Protein AF-A0A8T4RHR4-F1 (afdb_monomer_lite)

Radius of gyration: 45.44 Å; chains: 1; bounding box: 94×131×82 Å

Sequence (159 aa):
MSKKKAVRKSSHPAKKARKEKVAQAEKNPEYMVNIQDPKNLRKDVLESLREVIIFMQGYESFRQIQEEKVALFTKLKKEVSELQLLVNNKLRKYLPQGKLRAISREQYIKEEPPKVEKVEIVPKTAPPVEPVEKEMAPSDLEQLEGQLRDIERELQGLR

Structure (mmCIF, N/CA/C/O backbone):
data_AF-A0A8T4RHR4-F1
#
_entry.id   AF-A0A8T4RHR4-F1
#
loop_
_atom_site.group_PDB
_atom_site.id
_atom_site.type_symbol
_atom_site.label_atom_id
_atom_site.label_alt_id
_atom_site.label_comp_id
_atom_site.label_asym_id
_atom_site.label_entity_id
_atom_site.label_seq_id
_atom_site.pdbx_PDB_ins_code
_atom_site.Cartn_x
_atom_site.Cartn_y
_atom_site.Cartn_z
_atom_site.occupancy
_atom_site.B_iso_or_equiv
_atom_site.auth_seq_id
_atom_site.auth_comp_id
_atom_site.auth_asym_id
_atom_site.auth_atom_id
_atom_site.pdbx_PDB_model_num
ATOM 1 N N . MET A 1 1 ? 59.444 -75.232 -13.092 1.00 46.72 1 MET A N 1
ATOM 2 C CA . MET A 1 1 ? 58.204 -75.967 -13.436 1.00 46.72 1 MET A CA 1
ATOM 3 C C . MET A 1 1 ? 57.336 -75.101 -14.344 1.00 46.72 1 MET A C 1
ATOM 5 O O . MET A 1 1 ? 56.479 -74.362 -13.875 1.00 46.72 1 MET A O 1
ATOM 9 N N . SER A 1 2 ? 57.614 -75.146 -15.648 1.00 48.41 2 SER A N 1
ATOM 10 C CA . SER A 1 2 ? 56.923 -74.376 -16.688 1.00 48.41 2 SER A CA 1
ATOM 11 C C . SER A 1 2 ? 55.570 -74.995 -17.031 1.00 48.41 2 SER A C 1
ATOM 13 O O . SER A 1 2 ? 55.511 -76.162 -17.411 1.00 48.41 2 SER A O 1
ATOM 15 N N . LYS A 1 3 ? 54.488 -74.213 -16.974 1.00 59.53 3 LYS A N 1
ATOM 16 C CA . LYS A 1 3 ? 53.185 -74.602 -17.535 1.00 59.53 3 LYS A CA 1
ATOM 17 C C . LYS A 1 3 ? 52.811 -73.640 -18.660 1.00 59.53 3 LYS A C 1
ATOM 19 O O . LYS A 1 3 ? 52.329 -72.538 -18.423 1.00 59.53 3 LYS A O 1
ATOM 24 N N . LYS A 1 4 ? 53.057 -74.091 -19.894 1.00 56.94 4 LYS A N 1
ATOM 25 C CA . LYS A 1 4 ? 52.531 -73.509 -21.135 1.00 56.94 4 LYS A CA 1
ATOM 26 C C . LYS A 1 4 ? 51.001 -73.607 -21.100 1.00 56.94 4 LYS A C 1
ATOM 28 O O . LYS A 1 4 ? 50.474 -74.710 -20.979 1.00 56.94 4 LYS A O 1
ATOM 33 N N . LYS A 1 5 ? 50.285 -72.485 -21.219 1.00 58.00 5 LYS A N 1
ATOM 34 C CA . LYS A 1 5 ? 48.843 -72.481 -21.508 1.00 58.00 5 LYS A CA 1
ATOM 35 C C . LYS A 1 5 ? 48.604 -71.919 -22.905 1.00 58.00 5 LYS A C 1
ATOM 37 O O . LYS A 1 5 ? 49.093 -70.852 -23.256 1.00 58.00 5 LYS A O 1
ATOM 42 N N . ALA A 1 6 ? 47.891 -72.720 -23.687 1.00 61.56 6 ALA A N 1
ATOM 43 C CA . ALA A 1 6 ? 47.572 -72.519 -25.086 1.00 61.56 6 ALA A CA 1
ATOM 44 C C . ALA A 1 6 ? 46.579 -71.366 -25.291 1.00 61.56 6 ALA A C 1
ATOM 46 O O . ALA A 1 6 ? 45.558 -71.279 -24.607 1.00 61.56 6 ALA A O 1
ATOM 47 N N . VAL A 1 7 ? 46.867 -70.517 -26.276 1.00 55.88 7 VAL A N 1
ATOM 48 C CA . VAL A 1 7 ? 45.979 -69.456 -26.760 1.00 55.88 7 VAL A CA 1
ATOM 49 C C . VAL A 1 7 ? 44.919 -70.094 -27.661 1.00 55.88 7 VAL A C 1
ATOM 51 O O . VAL A 1 7 ? 45.225 -70.578 -28.750 1.00 55.88 7 VAL A O 1
ATOM 54 N N . ARG A 1 8 ? 43.661 -70.116 -27.209 1.00 61.34 8 ARG A N 1
ATOM 55 C CA . ARG A 1 8 ? 42.505 -70.462 -28.047 1.00 61.34 8 ARG A CA 1
ATOM 56 C C . ARG A 1 8 ? 42.100 -69.224 -28.854 1.00 61.34 8 ARG A C 1
ATOM 58 O O . ARG A 1 8 ? 41.683 -68.228 -28.275 1.00 61.34 8 ARG A O 1
ATOM 65 N N . LYS A 1 9 ? 42.221 -69.295 -30.183 1.00 59.25 9 LYS A N 1
ATOM 66 C CA . LYS A 1 9 ? 41.652 -68.319 -31.126 1.00 59.25 9 LYS A CA 1
ATOM 67 C C . LYS A 1 9 ? 40.122 -68.362 -31.020 1.00 59.25 9 LYS A C 1
ATOM 69 O O . LYS A 1 9 ? 39.523 -69.357 -31.422 1.00 59.25 9 LYS A O 1
ATOM 74 N N . SER A 1 10 ? 39.494 -67.311 -30.492 1.00 53.81 10 SER A N 1
ATOM 75 C CA . SER A 1 10 ? 38.046 -67.118 -30.600 1.00 53.81 10 SER A CA 1
ATOM 76 C C . SER A 1 10 ? 37.721 -66.486 -31.954 1.00 53.81 10 SER A C 1
ATOM 78 O O . SER A 1 10 ? 38.065 -65.342 -32.244 1.00 53.81 10 SER A O 1
ATOM 80 N N . SER A 1 11 ? 37.060 -67.257 -32.810 1.00 54.00 11 SER A N 1
ATOM 81 C CA . SER A 1 11 ? 36.400 -66.771 -34.016 1.00 54.00 11 SER A CA 1
ATOM 82 C C . SER A 1 11 ? 35.193 -65.919 -33.617 1.00 54.00 11 SER A C 1
ATOM 84 O O . SER A 1 11 ? 34.135 -66.451 -33.281 1.00 54.00 11 SER 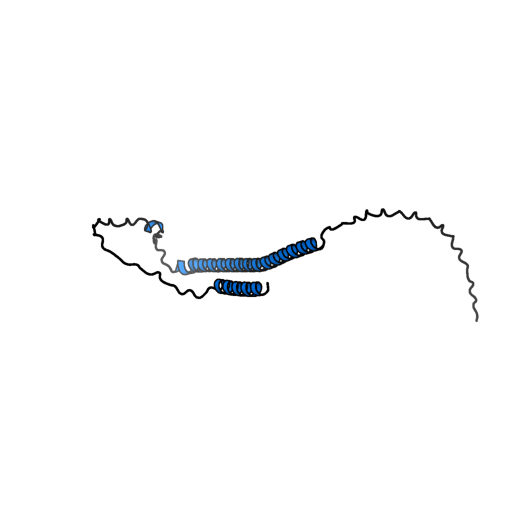A O 1
ATOM 86 N N . HIS A 1 12 ? 35.335 -64.596 -33.636 1.00 57.22 12 HIS A N 1
ATOM 87 C CA . HIS A 1 12 ? 34.171 -63.717 -33.604 1.00 57.22 12 HIS A CA 1
ATOM 88 C C . HIS A 1 12 ? 33.535 -63.685 -35.001 1.00 57.22 12 HIS A C 1
ATOM 90 O O . HIS A 1 12 ? 34.243 -63.425 -35.976 1.00 57.22 12 HIS A O 1
ATOM 96 N N . PRO A 1 13 ? 32.221 -63.942 -35.136 1.00 58.56 13 PRO A N 1
ATOM 97 C CA . PRO A 1 13 ? 31.545 -63.781 -36.412 1.00 58.56 13 PRO A CA 1
ATOM 98 C C . PRO A 1 13 ? 31.507 -62.294 -36.776 1.00 58.56 13 PRO A C 1
ATOM 100 O O . PRO A 1 13 ? 31.148 -61.447 -35.954 1.00 58.56 13 PRO A O 1
ATOM 103 N N . ALA A 1 14 ? 31.887 -61.987 -38.017 1.00 61.50 14 ALA A N 1
ATOM 104 C CA . ALA A 1 14 ? 31.820 -60.654 -38.593 1.00 61.50 14 ALA A CA 1
ATOM 105 C C . ALA A 1 14 ? 30.386 -60.112 -38.483 1.00 61.50 14 ALA A C 1
ATOM 107 O O . ALA A 1 14 ? 29.477 -60.541 -39.198 1.00 61.50 14 ALA A O 1
ATOM 108 N N . LYS A 1 15 ? 30.174 -59.164 -37.564 1.00 63.00 15 LYS A N 1
ATOM 109 C CA . LYS A 1 15 ? 28.933 -58.395 -37.494 1.00 63.00 15 LYS A CA 1
ATOM 110 C C . LYS A 1 15 ? 28.844 -57.574 -38.777 1.00 63.00 15 LYS A C 1
ATOM 112 O O . LYS A 1 15 ? 29.593 -56.620 -38.960 1.00 63.00 15 LYS A O 1
ATOM 117 N N . LYS A 1 16 ? 27.941 -57.974 -39.677 1.00 60.81 16 LYS A N 1
ATOM 118 C CA . LYS A 1 16 ? 27.521 -57.172 -40.829 1.00 60.81 16 LYS A CA 1
ATOM 119 C C . LYS A 1 16 ? 27.170 -55.774 -40.321 1.00 60.81 16 LYS A C 1
ATOM 121 O O . LYS A 1 16 ? 26.207 -55.622 -39.572 1.00 60.81 16 LYS A O 1
ATOM 126 N N . ALA A 1 17 ? 27.963 -54.780 -40.714 1.00 60.22 17 ALA A N 1
ATOM 127 C CA . ALA A 1 17 ? 27.661 -53.379 -40.488 1.00 60.22 17 ALA A CA 1
ATOM 128 C C . ALA A 1 17 ? 26.328 -53.071 -41.181 1.00 60.22 17 ALA A C 1
ATOM 130 O O . ALA A 1 17 ? 26.257 -52.931 -42.404 1.00 60.22 17 ALA A O 1
ATOM 131 N N . ARG A 1 18 ? 25.245 -53.030 -40.399 1.00 62.31 18 ARG A N 1
ATOM 132 C CA . ARG A 1 18 ? 24.010 -52.384 -40.827 1.00 62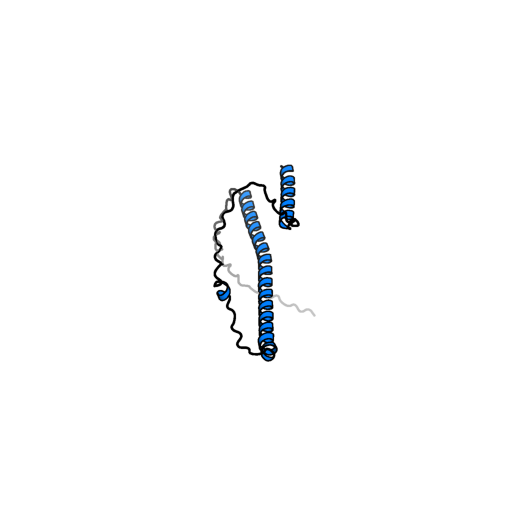.31 18 ARG A CA 1
ATOM 133 C C . ARG A 1 18 ? 24.392 -50.933 -41.089 1.00 62.31 18 ARG A C 1
ATOM 135 O O . ARG A 1 18 ? 24.749 -50.218 -40.161 1.00 62.31 18 ARG A O 1
ATOM 142 N N . LYS A 1 19 ? 24.363 -50.526 -42.358 1.00 60.91 19 LYS A N 1
ATOM 143 C CA . LYS A 1 19 ? 24.332 -49.114 -42.728 1.00 60.91 19 LYS A CA 1
ATOM 144 C C . LYS A 1 19 ? 23.042 -48.554 -42.139 1.00 60.91 19 LYS A C 1
ATOM 146 O O . LYS A 1 19 ? 21.981 -48.684 -42.746 1.00 60.91 19 LYS A O 1
ATOM 151 N N . GLU A 1 20 ? 23.121 -48.017 -40.928 1.00 62.34 20 GLU A N 1
ATOM 152 C CA . GLU A 1 20 ? 22.112 -47.094 -40.439 1.00 62.34 20 GLU A CA 1
ATOM 153 C C . GLU A 1 20 ? 22.082 -45.952 -41.447 1.00 62.34 20 GLU A C 1
ATOM 155 O O . GLU A 1 20 ? 23.064 -45.237 -41.651 1.00 62.34 20 GLU A O 1
ATOM 160 N N . LYS A 1 21 ? 20.973 -45.867 -42.184 1.00 61.03 21 LYS A N 1
ATOM 161 C CA . LYS A 1 21 ? 20.651 -44.674 -42.948 1.00 61.03 21 LYS A CA 1
ATOM 162 C C . LYS A 1 21 ? 20.584 -43.561 -41.913 1.00 61.03 21 LYS A C 1
ATOM 164 O O . LYS A 1 21 ? 19.640 -43.530 -41.130 1.00 61.03 21 LYS A O 1
ATOM 169 N N . VAL A 1 22 ? 21.612 -42.717 -41.881 1.00 62.81 22 VAL A N 1
ATOM 170 C CA . VAL A 1 22 ? 21.598 -41.448 -41.157 1.00 62.81 22 VAL A CA 1
ATOM 171 C C . VAL A 1 22 ? 20.341 -40.732 -41.633 1.00 62.81 22 VAL A C 1
ATOM 173 O O . VAL A 1 22 ? 20.273 -40.296 -42.783 1.00 62.81 22 VAL A O 1
ATOM 176 N N . ALA A 1 23 ? 19.307 -40.728 -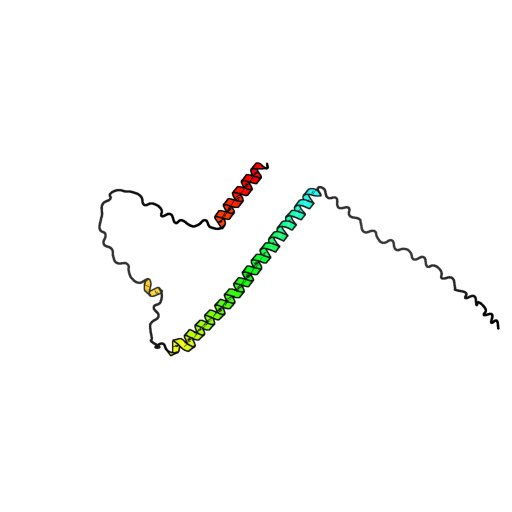40.792 1.00 63.16 23 ALA A N 1
ATOM 177 C CA . ALA A 1 23 ? 18.136 -39.908 -41.012 1.00 63.16 23 ALA A CA 1
ATOM 178 C C . ALA A 1 23 ? 18.665 -38.481 -41.140 1.00 63.16 23 ALA A C 1
ATOM 180 O O . ALA A 1 23 ? 19.347 -37.990 -40.238 1.00 63.16 23 ALA A O 1
ATOM 181 N N . GLN A 1 24 ? 18.454 -37.865 -42.303 1.00 63.94 24 GLN A N 1
ATOM 182 C CA . GLN A 1 24 ? 18.718 -36.448 -42.475 1.00 63.94 24 GLN A CA 1
ATOM 183 C C . GLN A 1 24 ? 17.844 -35.745 -41.442 1.00 63.94 24 GLN A C 1
ATOM 185 O O . GLN A 1 24 ? 16.628 -35.700 -41.599 1.00 63.94 24 GLN A O 1
ATOM 190 N N . ALA A 1 25 ? 18.452 -35.291 -40.345 1.00 64.88 25 ALA A N 1
ATOM 191 C CA . ALA A 1 25 ? 17.795 -34.383 -39.430 1.00 64.88 25 ALA A CA 1
ATOM 192 C C . ALA A 1 25 ? 17.357 -33.191 -40.280 1.00 64.88 25 ALA A C 1
ATOM 194 O O . ALA A 1 25 ? 18.204 -32.509 -40.866 1.00 64.88 25 ALA A O 1
ATOM 195 N N . GLU A 1 26 ? 16.045 -33.027 -40.434 1.00 67.12 26 GLU A N 1
ATOM 196 C CA . GLU A 1 26 ? 15.457 -31.880 -41.107 1.00 67.12 26 GLU A CA 1
ATOM 197 C C . GLU A 1 26 ? 16.053 -30.638 -40.448 1.00 67.12 26 GLU A C 1
ATOM 199 O O . GLU A 1 26 ? 15.872 -30.391 -39.254 1.00 67.12 26 GLU A O 1
ATOM 204 N N . LYS A 1 27 ? 16.886 -29.912 -41.198 1.00 67.88 27 LYS A N 1
ATOM 205 C CA . LYS A 1 27 ? 17.458 -28.661 -40.718 1.00 67.88 27 LYS A CA 1
ATOM 206 C C . LYS A 1 27 ? 16.284 -27.713 -40.547 1.00 67.88 27 LYS A C 1
ATOM 208 O O . LYS A 1 27 ? 15.687 -27.308 -41.543 1.00 67.88 27 LYS A O 1
ATOM 213 N N . ASN A 1 28 ? 15.941 -27.407 -39.296 1.00 72.38 28 ASN A N 1
ATOM 214 C CA . ASN A 1 28 ? 14.979 -26.360 -38.986 1.00 72.38 28 ASN A CA 1
ATOM 215 C C . ASN A 1 28 ? 15.346 -25.117 -39.808 1.00 72.38 28 ASN A C 1
ATOM 217 O O . ASN A 1 28 ? 16.534 -24.777 -39.851 1.00 72.38 28 ASN A O 1
ATOM 221 N N . PRO A 1 29 ? 14.384 -24.474 -40.488 1.00 72.75 29 PRO A N 1
ATOM 222 C CA . PRO A 1 29 ? 14.666 -23.262 -41.239 1.00 72.75 29 PRO A CA 1
ATOM 223 C C . PRO A 1 29 ? 15.323 -22.248 -40.300 1.00 72.75 29 PRO A C 1
ATOM 225 O O . PRO A 1 29 ? 14.754 -21.858 -39.281 1.00 72.75 29 PRO A O 1
ATOM 228 N N . GLU A 1 30 ? 16.561 -21.881 -40.617 1.00 73.38 30 GLU A N 1
ATOM 229 C CA . GLU A 1 30 ? 17.326 -20.898 -39.862 1.00 73.38 30 GLU A CA 1
ATOM 230 C C . GLU A 1 30 ? 16.760 -19.523 -40.221 1.00 73.38 30 GLU A C 1
ATOM 232 O O . GLU A 1 30 ? 17.108 -18.915 -41.233 1.00 73.38 30 GLU A O 1
ATOM 237 N N . TYR A 1 31 ? 15.775 -19.077 -39.441 1.00 79.44 31 TYR A N 1
ATOM 238 C CA . TYR A 1 31 ? 15.182 -17.760 -39.617 1.00 79.44 31 TYR A CA 1
ATOM 239 C C . TYR A 1 31 ? 16.210 -16.703 -39.220 1.00 79.44 31 TYR A C 1
ATOM 241 O O . TYR A 1 31 ? 16.482 -16.484 -38.039 1.00 79.44 31 TYR A O 1
ATOM 249 N N . MET A 1 32 ? 16.783 -16.034 -40.216 1.00 77.81 32 MET A N 1
ATOM 250 C CA . MET A 1 32 ? 17.666 -14.902 -39.983 1.00 77.81 32 MET A CA 1
ATOM 251 C C . MET A 1 32 ? 16.804 -13.667 -39.708 1.00 77.81 32 MET A C 1
ATOM 253 O O . MET A 1 32 ? 16.222 -13.076 -40.617 1.00 77.81 32 MET A O 1
ATOM 257 N N . VAL A 1 33 ? 16.672 -13.304 -38.432 1.00 83.56 33 VAL A N 1
ATOM 258 C CA . VAL A 1 33 ? 15.932 -12.104 -38.028 1.00 83.56 33 VAL A CA 1
ATOM 259 C C . VAL A 1 33 ? 16.809 -10.891 -38.310 1.00 83.56 33 VAL A C 1
ATOM 261 O O . VAL A 1 33 ? 17.788 -10.641 -37.609 1.00 83.56 33 VAL A O 1
ATOM 264 N N . ASN A 1 34 ? 16.472 -10.140 -39.357 1.00 89.44 34 ASN A N 1
ATOM 265 C CA . ASN A 1 34 ? 17.157 -8.892 -39.659 1.00 89.44 34 ASN A CA 1
ATOM 266 C C . ASN A 1 34 ? 16.563 -7.759 -38.813 1.00 89.44 34 ASN A C 1
ATOM 268 O O . ASN A 1 34 ? 15.416 -7.359 -39.016 1.00 89.44 34 ASN A O 1
ATOM 272 N N . ILE A 1 35 ? 17.339 -7.251 -37.857 1.00 91.06 35 ILE A N 1
ATOM 273 C CA . ILE A 1 35 ? 16.951 -6.110 -37.026 1.00 91.06 35 ILE A CA 1
ATOM 274 C C . ILE A 1 35 ? 17.441 -4.847 -37.731 1.00 91.06 35 ILE A C 1
ATOM 276 O O . ILE A 1 35 ? 18.647 -4.634 -37.825 1.00 91.06 35 ILE A O 1
ATOM 280 N N . GLN A 1 36 ? 16.511 -4.016 -38.211 1.00 90.12 36 GLN A N 1
ATOM 281 C CA . GLN A 1 36 ? 16.854 -2.789 -38.939 1.00 90.12 36 GLN A CA 1
ATOM 282 C C . GLN A 1 36 ? 17.631 -1.797 -38.060 1.00 90.12 36 GLN A C 1
ATOM 284 O O . GLN A 1 36 ? 18.673 -1.308 -38.482 1.00 90.12 36 GLN A O 1
ATOM 289 N N . ASP A 1 37 ? 17.189 -1.591 -36.813 1.00 93.75 37 ASP A N 1
ATOM 290 C CA . ASP A 1 37 ? 17.810 -0.656 -35.866 1.00 93.75 37 ASP A CA 1
ATOM 291 C C . ASP A 1 37 ? 18.092 -1.310 -34.503 1.00 93.75 37 ASP A C 1
ATOM 293 O O . ASP A 1 37 ? 17.349 -1.126 -33.532 1.00 93.75 37 ASP A O 1
ATOM 297 N N . PRO A 1 38 ? 19.203 -2.054 -34.364 1.00 94.12 38 PRO A N 1
ATOM 298 C CA . PRO A 1 38 ? 19.516 -2.759 -33.122 1.00 94.12 38 PRO A CA 1
ATOM 299 C C . PRO A 1 38 ? 19.787 -1.815 -31.940 1.00 94.12 38 PRO A C 1
ATOM 301 O O . PRO A 1 38 ? 19.663 -2.219 -30.785 1.00 94.12 38 PRO A O 1
ATOM 304 N N . LYS A 1 39 ? 20.158 -0.554 -32.206 1.00 96.19 39 LYS A N 1
ATOM 305 C CA . LYS A 1 39 ? 20.409 0.454 -31.163 1.00 96.19 39 LYS A CA 1
ATOM 306 C C . LYS A 1 39 ? 19.116 0.939 -30.507 1.00 96.19 39 LYS A C 1
ATOM 308 O O . LYS A 1 39 ? 19.065 0.999 -29.282 1.00 96.19 39 LYS A O 1
ATOM 313 N N . ASN A 1 40 ? 18.091 1.239 -31.306 1.00 95.19 40 ASN A N 1
ATOM 314 C CA . ASN A 1 40 ? 16.795 1.694 -30.797 1.00 95.19 40 ASN A CA 1
ATOM 315 C C . ASN A 1 40 ? 16.080 0.557 -30.072 1.00 95.19 40 ASN A C 1
ATOM 317 O O . ASN A 1 40 ? 15.687 0.735 -28.928 1.00 95.19 40 ASN A O 1
ATOM 321 N N . LEU A 1 41 ? 16.081 -0.649 -30.652 1.00 95.44 41 LEU A N 1
ATOM 322 C CA . LEU A 1 41 ? 15.528 -1.828 -29.986 1.00 95.44 41 LEU A CA 1
ATOM 323 C C . LEU A 1 41 ? 16.171 -2.063 -28.612 1.00 95.44 41 LEU A C 1
ATOM 325 O O . LEU A 1 41 ? 15.483 -2.346 -27.638 1.00 95.44 41 LEU A O 1
ATOM 329 N N . ARG A 1 42 ? 17.499 -1.921 -28.508 1.00 96.38 42 ARG A N 1
ATOM 330 C CA . ARG A 1 42 ? 18.187 -2.036 -27.217 1.00 96.38 42 ARG A CA 1
ATOM 331 C C . ARG A 1 42 ? 17.730 -0.960 -26.235 1.00 96.38 42 ARG A C 1
ATOM 333 O O . ARG A 1 42 ? 17.559 -1.276 -25.063 1.00 96.38 42 ARG A O 1
ATOM 340 N N . LYS A 1 43 ? 17.571 0.287 -26.686 1.00 97.56 43 LYS A N 1
ATOM 341 C CA . LYS A 1 43 ? 17.081 1.377 -25.838 1.00 97.56 43 LYS A CA 1
ATOM 342 C C . LYS A 1 43 ? 15.683 1.054 -25.309 1.00 97.56 43 LYS A C 1
ATOM 344 O O . LYS A 1 43 ? 15.508 1.078 -24.099 1.00 97.56 43 LYS A O 1
ATOM 349 N N . ASP A 1 44 ? 14.759 0.661 -26.179 1.00 96.88 44 ASP A N 1
ATOM 350 C CA . ASP A 1 44 ? 13.372 0.354 -25.810 1.00 96.88 44 ASP A CA 1
ATOM 351 C C . ASP A 1 44 ? 13.295 -0.826 -24.824 1.00 96.88 44 ASP A C 1
ATOM 353 O O . ASP A 1 44 ? 12.554 -0.800 -23.839 1.00 96.88 44 ASP A O 1
ATOM 357 N N . VAL A 1 45 ? 14.122 -1.856 -25.033 1.00 97.12 45 VAL A N 1
ATOM 358 C CA . VAL A 1 45 ? 14.232 -2.991 -24.103 1.00 97.12 45 VAL A CA 1
ATOM 359 C C . VAL A 1 45 ? 14.778 -2.551 -22.741 1.00 97.12 45 VAL A C 1
ATOM 361 O O . VAL A 1 45 ? 14.287 -2.997 -21.709 1.00 97.12 45 VAL A O 1
ATOM 364 N N . LEU A 1 46 ? 15.779 -1.670 -22.702 1.00 97.75 46 LEU A N 1
ATOM 365 C CA . LEU A 1 46 ? 16.335 -1.180 -21.437 1.00 97.75 46 LEU A CA 1
ATOM 366 C C . LEU A 1 46 ? 15.394 -0.204 -20.721 1.00 97.75 46 LEU A C 1
ATOM 368 O O . LEU A 1 46 ? 15.346 -0.202 -19.494 1.00 97.75 46 LEU A O 1
ATOM 372 N N . GLU A 1 47 ? 14.645 0.604 -21.465 1.00 97.75 47 GLU A N 1
ATOM 373 C CA . GLU A 1 47 ? 13.660 1.545 -20.934 1.00 97.75 47 GLU A CA 1
ATOM 374 C C . GLU A 1 47 ? 12.466 0.804 -20.324 1.00 97.75 47 GLU A C 1
ATOM 376 O O . GLU A 1 47 ? 12.148 1.017 -19.156 1.00 97.75 47 GLU A O 1
ATOM 381 N N . SER A 1 48 ? 11.909 -0.173 -21.043 1.00 97.81 48 SER A N 1
ATOM 382 C CA . SER A 1 48 ? 10.860 -1.052 -20.510 1.00 97.81 48 SER A CA 1
ATOM 383 C C . SER A 1 48 ? 11.333 -1.854 -19.291 1.00 97.81 48 SER A C 1
ATOM 385 O O . SER A 1 48 ? 10.607 -1.972 -18.304 1.00 97.81 48 SER A O 1
ATOM 387 N N . LEU A 1 49 ? 12.579 -2.346 -19.287 1.00 97.94 49 LEU A N 1
ATOM 388 C CA . LEU A 1 49 ? 13.149 -3.011 -18.113 1.00 97.94 49 LEU A CA 1
ATOM 389 C C . LEU A 1 49 ? 13.303 -2.047 -16.926 1.00 97.94 49 LEU A C 1
ATOM 391 O O . LEU A 1 49 ? 13.028 -2.425 -15.786 1.00 97.94 49 LEU A O 1
ATOM 395 N N . ARG A 1 50 ? 13.720 -0.801 -17.176 1.00 97.75 50 ARG A N 1
ATOM 396 C CA . ARG A 1 50 ? 13.827 0.238 -16.144 1.00 97.75 50 ARG A CA 1
ATOM 397 C C . ARG A 1 50 ? 12.467 0.524 -15.513 1.00 97.75 50 ARG A C 1
ATOM 399 O O . ARG A 1 50 ? 12.386 0.597 -14.290 1.00 97.75 50 ARG A O 1
ATOM 406 N N . GLU A 1 51 ? 11.415 0.652 -16.316 1.00 97.44 51 GLU A N 1
ATOM 407 C CA . GLU A 1 51 ? 10.048 0.848 -15.821 1.00 97.44 51 GLU A CA 1
ATOM 408 C C . GLU A 1 51 ? 9.590 -0.319 -14.943 1.00 97.44 51 GLU A C 1
ATOM 410 O O . GLU A 1 51 ? 9.089 -0.101 -13.841 1.00 97.44 51 GLU A O 1
ATOM 415 N N . VAL A 1 52 ? 9.839 -1.562 -15.373 1.00 97.94 52 VAL A N 1
ATOM 416 C CA . VAL A 1 52 ? 9.524 -2.756 -14.573 1.00 97.94 52 VAL A CA 1
ATOM 417 C C . VAL A 1 52 ? 10.242 -2.726 -13.223 1.00 97.94 52 VAL A C 1
ATOM 419 O O . VAL A 1 52 ? 9.619 -3.001 -12.200 1.00 97.94 52 VAL A O 1
ATOM 422 N N . ILE A 1 53 ? 11.522 -2.349 -13.191 1.00 97.38 53 ILE A N 1
ATOM 423 C CA . ILE A 1 53 ? 12.287 -2.238 -11.940 1.00 97.38 53 ILE A CA 1
ATOM 424 C C . ILE A 1 53 ? 11.680 -1.174 -11.019 1.00 97.38 53 ILE A C 1
ATOM 426 O O . ILE A 1 53 ? 11.502 -1.434 -9.829 1.00 97.38 53 ILE A O 1
ATOM 430 N N . ILE A 1 54 ? 11.320 -0.006 -11.557 1.00 97.38 54 ILE A N 1
ATOM 431 C CA . ILE A 1 54 ? 10.674 1.064 -10.783 1.00 97.38 54 ILE A CA 1
ATOM 432 C C . ILE A 1 54 ? 9.347 0.568 -10.196 1.00 97.38 54 ILE A C 1
ATOM 434 O O . ILE A 1 54 ? 9.079 0.781 -9.013 1.00 97.38 54 ILE A O 1
ATOM 438 N N . PHE A 1 55 ? 8.533 -0.146 -10.979 1.00 97.81 55 PHE A N 1
ATOM 439 C CA . PHE A 1 55 ? 7.284 -0.720 -10.480 1.00 97.81 55 PHE A CA 1
ATOM 440 C C . PHE A 1 55 ? 7.509 -1.786 -9.408 1.00 97.81 55 PHE A C 1
ATOM 442 O O . PHE A 1 55 ? 6.763 -1.818 -8.432 1.00 97.81 55 PHE A O 1
ATOM 449 N N . MET A 1 56 ? 8.537 -2.627 -9.540 1.00 97.25 56 MET A N 1
ATOM 450 C CA . MET A 1 56 ? 8.882 -3.613 -8.511 1.00 97.25 56 MET A CA 1
ATOM 451 C C . MET A 1 56 ? 9.290 -2.941 -7.196 1.00 97.25 56 MET A C 1
ATOM 453 O O . MET A 1 56 ? 8.806 -3.336 -6.138 1.00 97.25 56 MET A O 1
ATOM 457 N N . GLN A 1 57 ? 10.113 -1.894 -7.258 1.00 96.44 57 GLN A N 1
ATOM 458 C CA . GLN A 1 57 ? 10.516 -1.125 -6.077 1.00 96.44 57 GLN A CA 1
ATOM 459 C C . GLN A 1 57 ? 9.317 -0.426 -5.425 1.00 96.44 57 GLN A C 1
ATOM 461 O O . GLN A 1 57 ? 9.110 -0.536 -4.217 1.00 96.44 57 GLN A O 1
ATOM 466 N N . GLY A 1 58 ? 8.474 0.230 -6.228 1.00 97.31 58 GLY A N 1
ATOM 467 C CA . GLY A 1 58 ? 7.248 0.859 -5.736 1.00 97.31 58 GLY A CA 1
ATOM 468 C C . GLY A 1 58 ? 6.281 -0.148 -5.108 1.00 97.31 58 GLY A C 1
ATOM 469 O O . GLY A 1 58 ? 5.649 0.146 -4.093 1.00 97.31 58 GLY A O 1
ATOM 470 N N . TYR A 1 59 ? 6.200 -1.359 -5.664 1.00 97.69 59 TYR A N 1
ATOM 471 C CA . TYR A 1 59 ? 5.398 -2.441 -5.104 1.00 97.69 59 TYR A CA 1
ATOM 472 C C . TYR A 1 59 ? 5.918 -2.904 -3.739 1.00 97.69 59 TYR A C 1
ATOM 474 O O . TYR A 1 59 ? 5.107 -3.138 -2.844 1.00 97.69 59 TYR A O 1
ATOM 482 N N . GLU A 1 60 ? 7.235 -3.001 -3.538 1.00 96.38 60 GLU A N 1
ATOM 483 C CA . GLU A 1 60 ? 7.802 -3.346 -2.227 1.00 96.38 60 GLU A CA 1
ATOM 484 C C . GLU A 1 60 ? 7.454 -2.303 -1.160 1.00 96.38 60 GLU A C 1
ATOM 486 O O . GLU A 1 60 ? 6.968 -2.669 -0.087 1.00 96.38 60 GLU A O 1
ATOM 491 N N . SER A 1 61 ? 7.611 -1.010 -1.461 1.00 96.38 61 SER A N 1
ATOM 492 C CA . SER A 1 61 ? 7.220 0.063 -0.536 1.00 96.38 61 SER A CA 1
ATOM 493 C C . SER A 1 61 ? 5.718 0.039 -0.242 1.00 96.38 61 SER A C 1
ATOM 495 O O . SER A 1 61 ? 5.293 0.143 0.908 1.00 96.38 61 SER A O 1
ATOM 497 N N . PHE A 1 62 ? 4.889 -0.158 -1.269 1.00 97.50 62 PHE A N 1
ATOM 498 C CA . PHE A 1 62 ? 3.442 -0.255 -1.101 1.00 97.50 62 PHE A CA 1
ATOM 499 C C . PHE A 1 62 ? 3.030 -1.471 -0.265 1.00 97.50 62 PHE A C 1
ATOM 501 O O . PHE A 1 62 ? 2.128 -1.378 0.570 1.00 97.50 62 PHE A O 1
ATOM 508 N N . ARG A 1 63 ? 3.706 -2.607 -0.451 1.00 98.00 63 ARG A N 1
ATOM 509 C CA . ARG A 1 63 ? 3.481 -3.820 0.333 1.00 98.00 63 ARG A CA 1
ATOM 510 C C . ARG A 1 63 ? 3.771 -3.588 1.816 1.00 98.00 63 ARG A C 1
ATOM 512 O O . ARG A 1 63 ? 2.945 -3.972 2.639 1.00 98.00 63 ARG A O 1
ATOM 519 N N . GL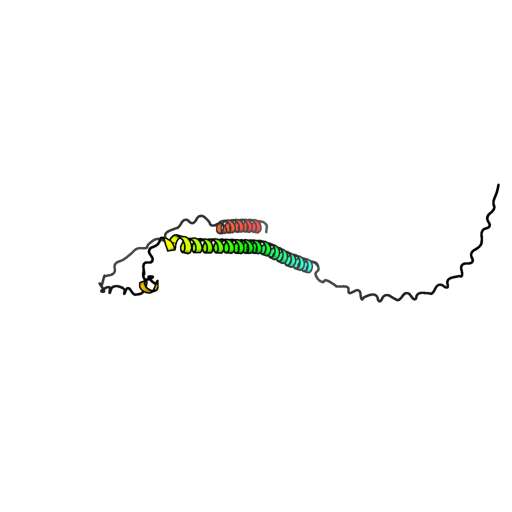N A 1 64 ? 4.874 -2.920 2.153 1.00 97.75 64 GLN A N 1
ATOM 520 C CA . GLN A 1 64 ? 5.191 -2.565 3.543 1.00 97.75 64 GLN A CA 1
ATOM 521 C C . GLN A 1 64 ? 4.075 -1.715 4.170 1.00 97.75 64 GLN A C 1
ATOM 523 O O . GLN A 1 64 ? 3.565 -2.052 5.236 1.00 97.75 64 GLN A O 1
ATOM 528 N N . ILE A 1 65 ? 3.599 -0.687 3.459 1.00 97.75 65 ILE A N 1
ATOM 529 C CA . ILE A 1 65 ? 2.492 0.168 3.922 1.00 97.75 65 ILE A CA 1
ATOM 530 C C . ILE A 1 65 ? 1.208 -0.647 4.149 1.00 97.75 65 ILE A C 1
ATOM 532 O O . ILE A 1 65 ? 0.471 -0.413 5.111 1.00 97.75 65 ILE A O 1
ATOM 536 N N . GLN A 1 66 ? 0.906 -1.614 3.278 1.00 97.81 66 GLN A N 1
ATOM 537 C CA . GLN A 1 66 ? -0.249 -2.491 3.469 1.00 97.81 66 GLN A CA 1
ATOM 538 C C . GLN A 1 66 ? -0.109 -3.371 4.712 1.00 97.81 66 GLN A C 1
ATOM 540 O O . GLN A 1 66 ? -1.074 -3.504 5.470 1.00 97.81 66 GLN A O 1
ATOM 545 N N . GLU A 1 67 ? 1.067 -3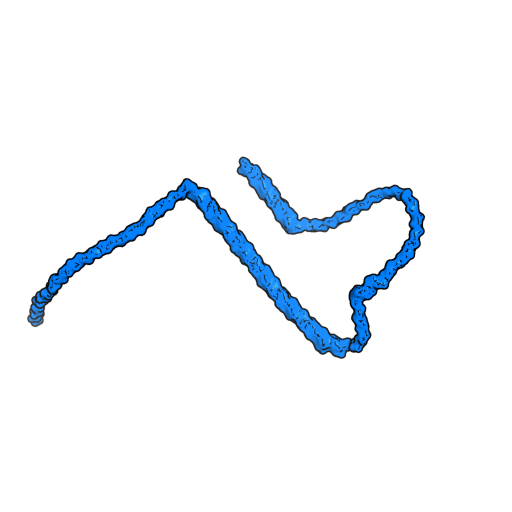.955 4.930 1.00 98.06 67 GLU A N 1
ATOM 546 C CA . GLU A 1 67 ? 1.354 -4.781 6.103 1.00 98.06 67 GLU A CA 1
ATOM 547 C C . GLU A 1 67 ? 1.209 -3.959 7.397 1.00 98.06 67 GLU A C 1
ATOM 549 O O . GLU A 1 67 ? 0.497 -4.376 8.316 1.00 98.06 67 GLU A O 1
ATOM 554 N N . GLU A 1 68 ? 1.756 -2.741 7.434 1.00 98.12 68 GLU A N 1
ATOM 555 C CA . GLU A 1 68 ? 1.598 -1.805 8.553 1.00 98.12 68 GLU A CA 1
ATOM 556 C C . GLU A 1 68 ? 0.137 -1.414 8.788 1.00 98.12 68 GLU A C 1
ATOM 558 O O . GLU A 1 68 ? -0.355 -1.465 9.918 1.00 98.12 68 GLU A O 1
ATOM 563 N N . LYS A 1 69 ? -0.601 -1.082 7.722 1.00 98.31 69 LYS A N 1
ATOM 564 C CA . LYS A 1 69 ? -2.031 -0.768 7.809 1.00 98.31 69 LYS A CA 1
ATOM 565 C C . LYS A 1 69 ? -2.805 -1.929 8.430 1.00 98.31 69 LYS A C 1
ATOM 567 O O . LYS A 1 69 ? -3.624 -1.710 9.323 1.00 98.31 69 LYS A O 1
ATOM 572 N N . VAL A 1 70 ? -2.567 -3.161 7.980 1.00 98.44 70 VAL A N 1
ATOM 573 C CA . VAL A 1 70 ? -3.237 -4.355 8.521 1.00 98.44 70 VAL A CA 1
ATOM 574 C C . VAL A 1 70 ? -2.869 -4.572 9.990 1.00 98.44 70 VAL A C 1
ATOM 576 O O . VAL A 1 70 ? -3.754 -4.860 10.807 1.00 98.44 70 VAL A O 1
ATOM 579 N N . ALA A 1 71 ? -1.599 -4.385 10.355 1.00 98.44 71 ALA A N 1
ATOM 580 C CA . ALA A 1 71 ? -1.142 -4.480 11.736 1.00 98.44 71 ALA A CA 1
ATOM 581 C C . ALA A 1 71 ? -1.834 -3.441 12.638 1.00 98.44 71 ALA A C 1
ATOM 583 O O . ALA A 1 71 ? -2.387 -3.802 13.682 1.00 98.44 71 ALA A O 1
ATOM 584 N N . LEU A 1 72 ? -1.897 -2.177 12.206 1.00 98.25 72 LEU A N 1
ATOM 585 C CA . LEU A 1 72 ? -2.571 -1.092 12.925 1.00 98.25 72 LEU A CA 1
ATOM 586 C C . LEU A 1 72 ? -4.074 -1.337 13.069 1.00 98.25 72 LEU A C 1
ATOM 588 O O . LEU A 1 72 ? -4.615 -1.192 14.162 1.00 98.25 72 LEU A O 1
ATOM 592 N N . PHE A 1 73 ? -4.753 -1.776 12.007 1.00 98.38 73 PHE A N 1
ATOM 593 C CA . PHE A 1 73 ? -6.174 -2.126 12.081 1.00 98.38 73 PHE A CA 1
ATOM 594 C C . PHE A 1 73 ? -6.433 -3.270 13.061 1.00 98.38 73 PHE A C 1
ATOM 596 O O . PHE A 1 73 ? -7.421 -3.256 13.796 1.00 98.38 73 PHE A O 1
ATOM 603 N N . THR A 1 74 ? -5.549 -4.266 13.086 1.00 98.44 74 THR A N 1
ATOM 604 C CA . THR A 1 74 ? -5.652 -5.386 14.024 1.00 98.44 74 THR A CA 1
ATOM 605 C C . THR A 1 74 ? -5.447 -4.914 15.461 1.00 98.44 74 THR A C 1
ATOM 607 O O . THR A 1 74 ? -6.200 -5.320 16.346 1.00 98.44 74 THR A O 1
ATOM 610 N N . LYS A 1 75 ? -4.475 -4.025 15.696 1.00 98.50 75 LYS A N 1
ATOM 611 C CA . LYS A 1 75 ? -4.240 -3.396 17.001 1.00 98.50 75 LYS A CA 1
ATOM 612 C C . LYS A 1 75 ? -5.456 -2.586 17.458 1.00 98.50 75 LYS A C 1
ATOM 614 O O . LYS A 1 75 ? -5.976 -2.845 18.538 1.00 98.50 75 LYS A O 1
ATOM 619 N N . LEU A 1 76 ? -5.979 -1.711 16.602 1.00 98.44 76 LEU A N 1
ATOM 620 C CA . LEU A 1 76 ? -7.159 -0.897 16.896 1.00 98.44 76 LEU A CA 1
ATOM 621 C C . LEU A 1 76 ? -8.378 -1.761 17.246 1.00 98.44 76 LEU A C 1
ATOM 623 O O . LEU A 1 76 ? -9.070 -1.494 18.222 1.00 98.44 76 LEU A O 1
ATOM 627 N N . LYS A 1 77 ? -8.637 -2.833 16.485 1.00 98.31 77 LYS A N 1
ATOM 628 C CA . LYS A 1 77 ? -9.738 -3.764 16.786 1.00 98.31 77 LYS A CA 1
ATOM 629 C C . LYS A 1 77 ? -9.597 -4.397 18.171 1.00 98.31 77 LYS A C 1
ATOM 631 O O . LYS A 1 77 ? -10.599 -4.533 18.872 1.00 98.31 77 LYS A O 1
ATOM 636 N N . LYS A 1 78 ? -8.377 -4.775 18.567 1.00 98.31 78 LYS A N 1
ATOM 637 C CA . LYS A 1 78 ? -8.104 -5.322 19.905 1.00 98.31 78 LYS A CA 1
ATOM 638 C C . LYS A 1 78 ? -8.382 -4.285 20.990 1.00 98.31 78 LYS A C 1
ATOM 640 O O . LYS A 1 78 ? -9.125 -4.588 21.915 1.00 98.31 78 LYS A O 1
ATOM 645 N N . GLU A 1 79 ? -7.865 -3.069 20.837 1.00 98.06 79 GLU A N 1
ATOM 646 C CA . GLU A 1 79 ? -8.061 -1.977 21.801 1.00 98.06 79 GLU A CA 1
ATOM 647 C C . GLU A 1 79 ? -9.540 -1.597 21.945 1.00 98.06 79 GLU A C 1
ATOM 649 O O . GLU A 1 79 ? -10.041 -1.465 23.058 1.00 98.06 79 GLU A O 1
ATOM 654 N N . VAL A 1 80 ? -10.283 -1.497 20.837 1.00 97.94 80 VAL A N 1
ATOM 655 C CA . VAL A 1 80 ? -11.731 -1.235 20.868 1.00 97.94 80 VAL A CA 1
ATOM 656 C C . VAL A 1 80 ? -12.477 -2.361 21.581 1.00 97.94 80 VAL A C 1
ATOM 658 O O . VAL A 1 80 ? -13.356 -2.088 22.398 1.00 97.94 80 VAL A O 1
ATOM 661 N N . SER A 1 81 ? -12.128 -3.621 21.310 1.00 97.56 81 SER A N 1
ATOM 662 C CA . SER A 1 81 ? -12.731 -4.767 21.995 1.00 97.56 81 SER A CA 1
ATOM 663 C C . SER A 1 81 ? -12.424 -4.758 23.494 1.00 97.56 81 SER A C 1
ATOM 665 O O . SER A 1 81 ? -13.304 -5.044 24.304 1.00 97.56 81 SER A O 1
ATOM 667 N N . GLU A 1 82 ? -11.194 -4.433 23.882 1.00 97.19 82 GLU A N 1
ATOM 668 C CA . GLU A 1 82 ? -10.795 -4.323 25.284 1.00 97.19 82 GLU A CA 1
ATOM 669 C C . GLU A 1 82 ? -11.540 -3.183 25.983 1.00 97.19 82 GLU A C 1
ATOM 671 O O . GLU A 1 82 ? -12.087 -3.363 27.072 1.00 97.19 82 GLU A O 1
ATOM 676 N N . LEU A 1 83 ? -11.651 -2.031 25.324 1.00 96.69 83 LEU A N 1
ATOM 677 C CA . LEU A 1 83 ? -12.385 -0.883 25.834 1.00 96.69 83 LEU A CA 1
ATOM 678 C C . LEU A 1 83 ? -13.872 -1.211 26.000 1.00 96.69 83 LEU A C 1
ATOM 680 O O . LEU A 1 83 ? -14.451 -0.915 27.043 1.00 96.69 83 LEU A O 1
ATOM 684 N N . GLN A 1 84 ? -14.480 -1.911 25.040 1.00 95.62 84 GLN A N 1
ATOM 685 C CA . GLN A 1 84 ? -15.848 -2.416 25.170 1.00 95.62 84 GLN A CA 1
ATOM 686 C C . GLN A 1 84 ? -15.998 -3.379 26.352 1.00 95.62 84 GLN A C 1
ATOM 688 O O . GLN A 1 84 ? -16.982 -3.286 27.086 1.00 95.62 84 GLN A O 1
ATOM 693 N N . LEU A 1 85 ? -15.035 -4.276 26.583 1.00 95.06 85 LEU A N 1
ATOM 694 C CA . LEU A 1 85 ? -15.046 -5.166 27.746 1.00 95.06 85 LEU A CA 1
ATOM 695 C C . LEU A 1 85 ? -14.937 -4.380 29.057 1.00 95.06 85 LEU A C 1
ATOM 697 O O . LEU A 1 85 ? -15.696 -4.648 29.986 1.00 95.06 85 LEU A O 1
ATOM 701 N N . LEU A 1 86 ? -14.042 -3.394 29.150 1.00 94.31 86 LEU A N 1
ATOM 702 C CA . LEU A 1 86 ? -13.890 -2.552 30.341 1.00 94.31 86 LEU A CA 1
ATOM 703 C C . LEU A 1 86 ? -15.155 -1.730 30.618 1.00 94.31 86 LEU A C 1
ATOM 705 O O . LEU A 1 86 ? -15.635 -1.700 31.755 1.00 94.31 86 LEU A O 1
ATOM 709 N N . VAL A 1 87 ? -15.728 -1.123 29.577 1.00 93.06 87 VAL A N 1
ATOM 710 C CA . VAL A 1 87 ? -16.962 -0.335 29.664 1.00 93.06 87 VAL A CA 1
ATOM 711 C C . VAL A 1 87 ? -18.130 -1.211 30.115 1.00 93.06 87 VAL A C 1
ATOM 713 O O . VAL A 1 87 ? -18.806 -0.882 31.091 1.00 93.06 87 VAL A O 1
ATOM 716 N N . ASN A 1 88 ? -18.344 -2.351 29.457 1.00 91.00 88 ASN A N 1
ATOM 717 C CA . ASN A 1 88 ? -19.498 -3.208 29.720 1.00 91.00 88 ASN A CA 1
ATOM 718 C C . ASN A 1 88 ? -19.377 -3.998 31.029 1.00 91.00 88 ASN A C 1
ATOM 720 O O . ASN A 1 88 ? -20.370 -4.143 31.739 1.00 91.00 88 ASN A O 1
ATOM 724 N N . ASN A 1 89 ? -18.185 -4.498 31.368 1.00 90.62 89 ASN A N 1
ATOM 725 C CA . ASN A 1 89 ? -18.018 -5.393 32.515 1.00 90.62 89 ASN A CA 1
ATOM 726 C C . ASN A 1 89 ? -17.723 -4.658 33.819 1.00 90.62 89 ASN A C 1
ATOM 728 O O . ASN A 1 89 ? -18.177 -5.110 34.872 1.00 90.62 89 ASN A O 1
ATOM 732 N N . LYS A 1 90 ? -16.935 -3.575 33.769 1.00 88.06 90 LYS A N 1
ATOM 733 C CA . LYS A 1 90 ? -16.519 -2.830 34.963 1.00 88.06 90 LYS A CA 1
ATOM 734 C C . LYS A 1 90 ? -17.367 -1.576 35.121 1.00 88.06 90 LYS A C 1
ATOM 736 O O . LYS A 1 90 ? -18.147 -1.497 36.062 1.00 88.06 90 LYS A O 1
ATOM 741 N N . LEU A 1 91 ? -17.283 -0.633 34.181 1.00 87.25 91 LEU A N 1
ATOM 742 C CA . LEU A 1 91 ? -17.916 0.683 34.338 1.00 87.25 91 LEU A CA 1
ATOM 743 C C . LEU A 1 91 ? -19.439 0.597 34.480 1.00 87.25 91 LEU A C 1
ATOM 745 O O . LEU A 1 91 ? -20.010 1.208 35.378 1.00 87.25 91 LEU A O 1
ATOM 749 N N . ARG A 1 92 ? -20.103 -0.200 33.638 1.00 86.12 92 ARG A N 1
ATOM 750 C CA . ARG A 1 92 ? -21.570 -0.297 33.625 1.00 86.12 92 ARG A CA 1
ATOM 751 C C . ARG A 1 92 ? -22.168 -0.853 34.925 1.00 86.12 92 ARG A C 1
ATOM 753 O O . ARG A 1 92 ? -23.343 -0.617 35.182 1.00 86.12 92 ARG A O 1
ATOM 760 N N . LYS A 1 93 ? -21.385 -1.576 35.736 1.00 86.62 93 LYS A N 1
ATOM 761 C CA . LYS A 1 93 ? -21.819 -2.076 37.054 1.00 86.62 93 LYS A CA 1
ATOM 762 C C . LYS A 1 93 ? -21.770 -1.003 38.140 1.00 86.62 93 LYS A C 1
ATOM 764 O O . LYS A 1 93 ? -22.566 -1.057 39.067 1.00 86.62 93 LYS A O 1
ATOM 769 N N . TYR A 1 94 ? -20.836 -0.060 38.030 1.00 86.19 94 TYR A N 1
ATOM 770 C CA . TYR A 1 94 ? -20.658 1.016 39.008 1.00 86.19 94 TYR A CA 1
ATOM 771 C C . TYR A 1 94 ? -21.421 2.290 38.640 1.00 86.19 94 TYR A C 1
ATOM 773 O O . TYR A 1 94 ? -21.632 3.145 39.495 1.00 86.19 94 TYR A O 1
ATOM 781 N N . LEU A 1 95 ? -21.844 2.428 37.382 1.00 82.62 95 LEU A N 1
ATOM 782 C CA . LEU A 1 95 ? -22.648 3.560 36.948 1.00 82.62 95 LEU A CA 1
ATOM 783 C C . LEU A 1 95 ? -24.127 3.348 37.303 1.00 82.62 95 LEU A C 1
ATOM 785 O O . LEU A 1 95 ? -24.675 2.276 37.027 1.00 82.62 95 LEU A O 1
ATOM 789 N N . PRO A 1 96 ? -24.808 4.370 37.853 1.00 82.81 96 PRO A N 1
ATOM 790 C CA . PRO A 1 96 ? -26.248 4.311 38.038 1.00 82.81 96 PRO A CA 1
ATOM 791 C C . PRO A 1 96 ? -26.913 4.115 36.674 1.00 82.81 96 PRO A C 1
ATOM 793 O O . PRO A 1 96 ? -26.653 4.861 35.728 1.00 82.81 96 PRO A O 1
ATOM 796 N N . GLN A 1 97 ? -27.789 3.114 36.566 1.00 75.19 97 GLN A N 1
ATOM 797 C CA . GLN A 1 97 ? -28.601 2.871 35.371 1.00 75.19 97 GLN A CA 1
ATOM 798 C C . GLN A 1 97 ? -29.726 3.914 35.289 1.00 75.19 97 GLN A C 1
ATOM 800 O O . GLN A 1 97 ? -30.913 3.608 35.381 1.00 75.19 97 GLN A O 1
ATOM 805 N N . GLY A 1 98 ? -29.347 5.185 35.179 1.00 66.31 98 GLY A N 1
ATOM 806 C CA . GLY A 1 98 ? -30.281 6.266 34.933 1.00 66.31 98 GLY A CA 1
ATOM 807 C C . GLY A 1 98 ? -30.857 6.116 33.530 1.00 66.31 98 GLY A C 1
ATOM 808 O O . GLY A 1 98 ? -30.114 5.925 32.569 1.00 66.31 98 GLY A O 1
ATOM 809 N N . LYS A 1 99 ? -32.179 6.249 33.393 1.00 70.12 99 LYS A N 1
ATOM 810 C CA . LYS A 1 99 ? -32.869 6.408 32.100 1.00 70.12 99 LYS A CA 1
ATOM 811 C C . LYS A 1 99 ? -32.569 7.795 31.508 1.00 70.12 99 LYS A C 1
ATOM 813 O O . LYS A 1 99 ? -33.487 8.560 31.215 1.00 70.12 99 LYS A O 1
ATOM 818 N N . LEU A 1 100 ? -31.290 8.154 31.402 1.00 67.56 100 LEU A N 1
ATOM 819 C CA . LEU A 1 100 ? -30.870 9.373 30.732 1.00 67.56 100 LEU A CA 1
ATOM 820 C C . LEU A 1 100 ? -31.273 9.223 29.269 1.00 67.56 100 LEU A C 1
ATOM 822 O O . LEU A 1 100 ? -30.870 8.277 28.591 1.00 67.56 100 LEU A O 1
ATOM 826 N N . ARG A 1 101 ? -32.143 10.120 28.803 1.00 69.31 101 ARG A N 1
ATOM 827 C CA . ARG A 1 101 ? -32.504 10.178 27.390 1.00 69.31 101 ARG A CA 1
ATOM 828 C C . ARG A 1 101 ? -31.230 10.526 26.630 1.00 69.31 101 ARG A C 1
ATOM 830 O O . ARG A 1 101 ? -30.605 11.539 26.931 1.00 69.31 101 ARG A O 1
ATOM 837 N N . ALA A 1 102 ? -30.836 9.678 25.685 1.00 73.88 102 ALA A N 1
ATOM 838 C CA . ALA A 1 102 ? -29.769 10.019 24.761 1.00 73.88 102 ALA A CA 1
ATOM 839 C C . ALA A 1 102 ? -30.190 11.294 24.021 1.00 73.88 102 ALA A C 1
ATOM 841 O O . ALA A 1 102 ? -31.202 11.295 23.320 1.00 73.88 102 ALA A O 1
ATOM 842 N N . ILE A 1 103 ? -29.451 12.382 24.225 1.00 70.69 103 ILE A N 1
ATOM 843 C CA . ILE A 1 103 ? -29.605 13.597 23.429 1.00 70.69 103 ILE A CA 1
ATOM 844 C C . ILE A 1 103 ? -29.105 13.222 22.034 1.00 70.69 103 ILE A C 1
ATOM 846 O O . ILE A 1 103 ? -27.899 13.093 21.815 1.00 70.69 103 ILE A O 1
ATOM 850 N N . SER A 1 104 ? -30.025 12.926 21.112 1.00 71.31 104 SER A N 1
ATOM 851 C CA . SER A 1 104 ? -29.650 12.680 19.724 1.00 71.31 104 SER A CA 1
ATOM 852 C C . SER A 1 104 ? -29.186 13.993 19.099 1.00 71.31 104 SER A C 1
ATOM 854 O O . SER A 1 104 ? -29.688 15.076 19.408 1.00 71.31 104 SER A O 1
ATOM 856 N N . ARG A 1 105 ? -28.198 13.906 18.207 1.00 65.44 105 ARG A N 1
ATOM 857 C CA . ARG A 1 105 ? -27.587 15.063 17.533 1.00 65.44 105 ARG A CA 1
ATOM 858 C C . ARG A 1 105 ? -28.598 15.871 16.703 1.00 65.44 105 ARG A C 1
ATOM 860 O O . ARG A 1 105 ? -28.336 17.021 16.378 1.00 65.44 105 ARG A O 1
ATOM 867 N N . GLU A 1 106 ? -29.765 15.296 16.412 1.00 62.47 106 GLU A N 1
ATOM 868 C CA . GLU A 1 106 ? -30.883 15.969 15.740 1.00 62.47 106 GLU A CA 1
ATOM 869 C C . GLU A 1 106 ? -31.567 17.035 16.611 1.00 62.47 106 GLU A C 1
ATOM 871 O O . GLU A 1 106 ? -32.228 17.923 16.074 1.00 62.47 106 GLU A O 1
ATOM 876 N N . GLN A 1 107 ? -31.403 16.998 17.939 1.00 56.06 107 GLN A N 1
ATOM 877 C CA . GLN A 1 107 ? -32.024 17.976 18.841 1.00 56.06 107 GLN A CA 1
ATOM 878 C C . GLN A 1 107 ? -31.366 19.363 18.785 1.00 56.06 107 GLN A C 1
ATOM 880 O O . GLN A 1 107 ? -31.998 20.335 19.181 1.00 56.06 107 GLN A O 1
ATOM 885 N N . TYR A 1 108 ? -30.161 19.484 18.220 1.00 57.00 108 TYR A N 1
ATOM 886 C CA . TYR A 1 108 ? -29.469 20.769 18.056 1.00 57.00 108 TYR A CA 1
ATOM 887 C C . TYR A 1 108 ? -29.915 21.581 16.827 1.00 57.00 108 TYR A C 1
ATOM 889 O O . TYR A 1 108 ? -29.516 22.730 16.688 1.00 57.00 108 TYR A O 1
ATOM 897 N N . ILE A 1 109 ? -30.737 21.023 15.930 1.00 60.28 109 ILE A N 1
ATOM 898 C CA . ILE A 1 109 ? -31.157 21.714 14.690 1.00 60.28 109 ILE A CA 1
ATOM 899 C C . ILE A 1 109 ? -32.513 22.436 14.868 1.00 60.28 109 ILE A C 1
ATOM 901 O O . ILE A 1 109 ? -32.966 23.150 13.980 1.00 60.28 109 ILE A O 1
ATOM 905 N N . LYS A 1 110 ? -33.175 22.287 16.025 1.00 59.50 110 LYS A N 1
ATOM 906 C CA . LYS A 1 110 ? -34.510 22.852 16.300 1.00 59.50 110 LYS A CA 1
ATOM 907 C C . LYS A 1 110 ? -34.531 24.050 17.255 1.00 59.50 110 LYS A C 1
ATOM 909 O O . LYS A 1 110 ? -35.599 24.393 17.751 1.00 59.50 110 LYS A O 1
ATOM 914 N N . GLU A 1 111 ? -33.400 24.705 17.493 1.00 59.28 111 GLU A N 1
ATOM 915 C CA . GLU A 1 111 ? -33.434 26.054 18.062 1.00 59.28 111 GLU A CA 1
ATOM 916 C C . GLU A 1 111 ? -33.606 27.051 16.913 1.00 59.28 111 GLU A C 1
ATOM 918 O O . GLU A 1 111 ? -32.705 27.270 16.104 1.00 59.28 111 GLU A O 1
ATOM 923 N N . GLU A 1 112 ? -34.827 27.577 16.791 1.00 62.16 112 GLU A N 1
ATOM 924 C CA . GLU A 1 112 ? -35.167 28.656 15.866 1.00 62.16 112 GLU A CA 1
ATOM 925 C C . GLU A 1 112 ? -34.186 29.828 16.040 1.00 62.16 112 GLU A C 1
ATOM 927 O O . GLU A 1 112 ? -33.945 30.257 17.173 1.00 62.16 112 GLU A O 1
ATOM 932 N N . PRO A 1 113 ? -33.630 30.391 14.952 1.00 60.16 113 PRO A N 1
ATOM 933 C CA . PRO A 1 113 ? -32.825 31.594 15.072 1.00 60.16 113 PRO A CA 1
ATOM 934 C C . PRO A 1 113 ? -33.701 32.743 15.606 1.00 60.16 113 PRO A C 1
ATOM 936 O O . PRO A 1 113 ? -34.829 32.924 15.130 1.00 60.16 113 PRO A O 1
ATOM 939 N N . PRO A 1 114 ? -33.209 33.542 16.571 1.00 55.66 114 PRO A N 1
ATOM 940 C CA . PRO A 1 114 ? -33.950 34.681 17.091 1.00 55.66 114 PRO A CA 1
ATOM 941 C C . PRO A 1 114 ? -34.266 35.654 15.951 1.00 55.66 114 PRO A C 1
ATOM 943 O O . PRO A 1 114 ? -33.397 35.999 15.150 1.00 55.66 114 PRO A O 1
ATOM 946 N N . LYS A 1 115 ? -35.529 36.091 15.873 1.00 58.94 115 LYS A N 1
ATOM 947 C CA . LYS A 1 115 ? -35.981 37.155 14.967 1.00 58.94 115 LYS A CA 1
ATOM 948 C C . LYS A 1 115 ? -35.166 38.418 15.245 1.00 58.94 115 LYS A C 1
ATOM 950 O O . LYS A 1 115 ? -35.426 39.121 16.214 1.00 58.94 115 LYS A O 1
ATOM 955 N N . VAL A 1 116 ? -34.190 38.697 14.388 1.00 56.28 116 VAL A N 1
ATOM 956 C CA . VAL A 1 116 ? -33.459 39.963 14.399 1.00 56.28 116 VAL A CA 1
ATOM 957 C C . VAL A 1 116 ? -34.325 41.000 13.686 1.00 56.28 116 VAL A C 1
ATOM 959 O O . VAL A 1 116 ? -34.551 40.917 12.476 1.00 56.28 116 VAL A O 1
ATOM 962 N N . GLU A 1 117 ? -34.856 41.948 14.457 1.00 54.56 117 GLU A N 1
ATOM 963 C CA . GLU A 1 117 ? -35.476 43.167 13.945 1.00 54.56 117 GLU A CA 1
ATOM 964 C C . GLU A 1 117 ? -34.449 43.970 13.137 1.00 54.56 117 GLU A C 1
ATOM 966 O O . GLU A 1 117 ? -33.299 44.152 13.538 1.00 54.56 117 GLU A O 1
ATOM 971 N N . LYS A 1 118 ? -34.872 44.428 11.958 1.00 51.69 118 LYS A N 1
ATOM 972 C CA . LYS A 1 118 ? -34.063 45.246 11.055 1.00 51.69 118 LYS A CA 1
ATOM 973 C C . LYS A 1 118 ? -33.838 46.622 11.679 1.00 51.69 118 LYS A C 1
ATOM 975 O O . LYS A 1 118 ? -34.760 47.431 11.711 1.00 51.69 118 LYS A O 1
ATOM 980 N N . VAL A 1 119 ? -32.611 46.899 12.107 1.00 48.44 119 VAL A N 1
ATOM 981 C CA . VAL A 1 119 ? -32.142 48.262 12.375 1.00 48.44 119 VAL A CA 1
ATOM 982 C C . VAL A 1 119 ? -31.351 48.733 11.156 1.00 48.44 119 VAL A C 1
ATOM 984 O O . VAL A 1 119 ? -30.336 48.138 10.794 1.00 48.44 119 VAL A O 1
ATOM 987 N N . GLU A 1 120 ? -31.854 49.779 10.500 1.00 61.03 120 GLU A N 1
ATOM 988 C CA . GLU A 1 120 ? -31.159 50.524 9.448 1.00 61.03 120 GLU A CA 1
ATOM 989 C C . GLU A 1 120 ? -29.919 51.217 10.022 1.00 61.03 120 GLU A C 1
ATOM 991 O O . GLU A 1 120 ? -30.027 51.992 10.972 1.00 61.03 120 GLU A O 1
ATOM 996 N N . ILE A 1 121 ? -28.744 50.987 9.423 1.00 47.94 121 ILE A N 1
ATOM 997 C CA . ILE A 1 121 ? -27.545 51.793 9.683 1.00 47.94 121 ILE A CA 1
ATOM 998 C C . ILE A 1 121 ? -26.864 52.155 8.354 1.00 47.94 121 ILE A C 1
ATOM 1000 O O . ILE A 1 121 ? -26.624 51.322 7.483 1.00 47.94 121 ILE A O 1
ATOM 1004 N N . VAL A 1 122 ? -26.605 53.456 8.249 1.00 49.16 122 VAL A N 1
ATOM 1005 C CA . VAL A 1 122 ? -26.047 54.281 7.166 1.00 49.16 122 VAL A CA 1
ATOM 1006 C C . VAL A 1 122 ? -24.592 53.894 6.808 1.00 49.16 122 VAL A C 1
ATOM 1008 O O . VAL A 1 122 ? -23.848 53.485 7.700 1.00 49.16 122 VAL A O 1
ATOM 1011 N N . PRO A 1 123 ? -24.126 54.064 5.548 1.00 59.00 123 PRO A N 1
ATOM 1012 C CA . PRO A 1 123 ? -22.787 53.646 5.127 1.00 59.00 123 PRO A CA 1
ATOM 1013 C C . PRO A 1 123 ? -21.725 54.740 5.342 1.00 59.00 123 PRO A C 1
ATOM 1015 O O . PRO A 1 123 ? -21.916 55.876 4.911 1.00 59.00 123 PRO A O 1
ATOM 1018 N N . LYS A 1 124 ? -20.566 54.385 5.922 1.00 45.47 124 LYS A N 1
ATOM 1019 C CA . LYS A 1 124 ? -19.310 55.167 5.855 1.00 45.47 124 LYS A CA 1
ATOM 1020 C C . LYS A 1 124 ? -18.053 54.268 5.936 1.00 45.47 124 LYS A C 1
ATOM 1022 O O . LYS A 1 124 ? -17.712 53.761 6.992 1.00 45.47 124 LYS A O 1
ATOM 1027 N N . THR A 1 125 ? -17.411 54.094 4.775 1.00 44.03 125 THR A N 1
ATOM 1028 C CA . THR A 1 125 ? -15.957 54.190 4.468 1.00 44.03 125 THR A CA 1
ATOM 1029 C C . THR A 1 125 ? -14.864 53.550 5.369 1.00 44.03 125 THR A C 1
ATOM 1031 O O . THR A 1 125 ? -14.500 54.153 6.369 1.00 44.03 125 THR A O 1
ATOM 1034 N N . ALA A 1 126 ? -14.250 52.467 4.832 1.00 46.75 126 ALA A N 1
ATOM 1035 C CA . ALA A 1 126 ? -12.814 52.044 4.749 1.00 46.75 126 ALA A CA 1
ATOM 1036 C C . ALA A 1 126 ? -11.955 51.807 6.036 1.00 46.75 126 ALA A C 1
ATOM 1038 O O . ALA A 1 126 ? -12.295 52.379 7.065 1.00 46.75 126 ALA A O 1
ATOM 1039 N N . PRO A 1 127 ? -10.798 51.071 6.016 1.00 52.94 127 PRO A N 1
ATOM 1040 C CA . PRO A 1 127 ? -10.073 50.399 4.912 1.00 52.94 127 PRO A CA 1
ATOM 1041 C C . PRO A 1 127 ? -9.629 48.921 5.291 1.00 52.94 127 PRO A C 1
ATOM 1043 O O . PRO A 1 127 ? -10.301 48.333 6.137 1.00 52.94 127 PRO A O 1
ATOM 1046 N N . PRO A 1 128 ? -8.645 48.230 4.645 1.00 53.34 128 PRO A N 1
ATOM 1047 C CA . PRO A 1 128 ? -8.646 46.770 4.431 1.00 53.34 128 PRO A CA 1
ATOM 1048 C C . PRO A 1 128 ? -7.963 45.955 5.548 1.00 53.34 128 PRO A C 1
ATOM 1050 O O . PRO A 1 128 ? -6.985 46.396 6.143 1.00 53.34 128 PRO A O 1
ATOM 1053 N N . VAL A 1 129 ? -8.442 44.731 5.793 1.00 48.44 129 VAL A N 1
ATOM 1054 C CA . VAL A 1 129 ? -7.847 43.800 6.769 1.00 48.44 129 VAL A CA 1
ATOM 1055 C C . VAL A 1 129 ? -6.861 42.867 6.062 1.00 48.44 129 VAL A C 1
ATOM 1057 O O . VAL A 1 129 ? -7.216 42.178 5.106 1.00 48.44 129 VAL A O 1
ATOM 1060 N N . GLU A 1 130 ? -5.623 42.898 6.546 1.00 61.84 130 GLU A N 1
ATOM 1061 C CA . GLU A 1 130 ? -4.459 42.109 6.136 1.00 61.84 130 GLU A CA 1
ATOM 1062 C C . GLU A 1 130 ? -4.686 40.585 6.253 1.00 61.84 130 GLU A C 1
ATOM 1064 O O . GLU A 1 130 ? -5.407 40.132 7.150 1.00 61.84 130 GLU A O 1
ATOM 1069 N N . PRO A 1 131 ? -4.058 39.762 5.390 1.00 56.59 131 PRO A N 1
ATOM 1070 C CA . PRO A 1 131 ? -4.048 38.317 5.555 1.00 56.59 131 PRO A CA 1
ATOM 1071 C C . PRO A 1 131 ? -3.017 37.904 6.614 1.00 56.59 131 PRO A C 1
ATOM 1073 O O . PRO A 1 131 ? -1.835 38.215 6.522 1.00 56.59 131 PRO A O 1
ATOM 1076 N N . VAL A 1 132 ? -3.488 37.169 7.620 1.00 51.16 132 VAL A N 1
ATOM 1077 C CA . VAL A 1 132 ? -2.677 36.563 8.681 1.00 51.16 132 VAL A CA 1
ATOM 1078 C C . VAL A 1 132 ? -1.715 35.534 8.079 1.00 51.16 132 VAL A C 1
ATOM 1080 O O . VAL A 1 132 ? -2.129 34.440 7.686 1.00 51.16 132 VAL A O 1
ATOM 1083 N N . GLU A 1 133 ? -0.432 35.883 8.033 1.00 54.31 133 GLU A N 1
ATOM 1084 C CA . GLU A 1 133 ? 0.671 34.983 7.706 1.00 54.31 133 GLU A CA 1
ATOM 1085 C C . GLU A 1 1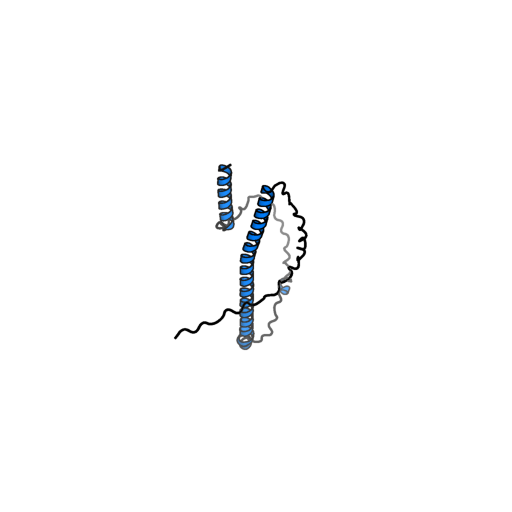33 ? 0.846 33.960 8.837 1.00 54.31 133 GLU A C 1
ATOM 1087 O O . GLU A 1 133 ? 1.209 34.284 9.968 1.00 54.31 133 GLU A O 1
ATOM 1092 N N . LYS A 1 134 ? 0.556 32.691 8.539 1.00 52.59 134 LYS A N 1
ATOM 1093 C CA . LYS A 1 134 ? 1.073 31.568 9.320 1.00 52.59 134 LYS A CA 1
ATOM 1094 C C . LYS A 1 134 ? 2.417 31.194 8.720 1.00 52.59 134 LYS A C 1
ATOM 1096 O O . LYS A 1 134 ? 2.454 30.627 7.632 1.00 52.59 134 LYS A O 1
ATOM 1101 N N . GLU A 1 135 ? 3.490 31.473 9.449 1.00 54.97 135 GLU A N 1
ATOM 1102 C CA . GLU A 1 135 ? 4.804 30.884 9.206 1.00 54.97 135 GLU A CA 1
ATOM 1103 C C . GLU A 1 135 ? 4.691 29.359 9.369 1.00 54.97 135 GLU A C 1
ATOM 1105 O O . GLU A 1 135 ? 4.743 28.806 10.469 1.00 54.97 135 GLU A O 1
ATOM 1110 N N . MET A 1 136 ? 4.440 28.666 8.260 1.00 54.50 136 MET A N 1
ATOM 1111 C CA . MET A 1 136 ? 4.631 27.228 8.171 1.00 54.50 136 MET A CA 1
ATOM 1112 C C . MET A 1 136 ? 6.114 26.996 7.916 1.00 54.50 136 MET A C 1
ATOM 1114 O O . MET A 1 136 ? 6.659 27.486 6.931 1.00 54.50 136 MET A O 1
ATOM 1118 N N . ALA A 1 137 ? 6.763 26.254 8.813 1.00 63.34 137 ALA A N 1
ATOM 1119 C CA . ALA A 1 137 ? 8.075 25.690 8.534 1.00 63.34 137 ALA A CA 1
ATOM 1120 C C . ALA A 1 137 ? 8.033 24.991 7.160 1.00 63.34 137 ALA A C 1
ATOM 1122 O O . ALA A 1 137 ? 7.031 24.321 6.873 1.00 63.34 137 ALA A O 1
ATOM 1123 N N . PRO A 1 138 ? 9.070 25.154 6.319 1.00 63.69 138 PRO A N 1
ATOM 1124 C CA . PRO A 1 138 ? 9.057 24.634 4.960 1.00 63.69 138 PRO A CA 1
ATOM 1125 C C . PRO A 1 138 ? 8.840 23.128 5.023 1.00 63.69 138 PRO A C 1
ATOM 1127 O O . PRO A 1 138 ? 9.621 22.406 5.649 1.00 63.69 138 PRO A O 1
ATOM 1130 N N . SER A 1 139 ? 7.731 22.670 4.439 1.00 79.88 139 SER A N 1
ATOM 1131 C CA . SER A 1 139 ? 7.402 21.247 4.443 1.00 79.88 139 SER A CA 1
ATOM 1132 C C . SER A 1 139 ? 8.469 20.486 3.658 1.00 79.88 139 SER A C 1
ATOM 1134 O O . SER A 1 139 ? 9.066 21.037 2.732 1.00 79.88 139 SER A O 1
ATOM 1136 N N . ASP A 1 140 ? 8.693 19.216 3.983 1.00 83.31 140 ASP A N 1
ATOM 1137 C CA . ASP A 1 140 ? 9.700 18.384 3.310 1.00 83.31 140 ASP A CA 1
ATOM 1138 C C . ASP A 1 140 ? 9.545 18.379 1.772 1.00 83.31 140 ASP A C 1
ATOM 1140 O O . ASP A 1 140 ? 10.525 18.254 1.042 1.00 83.31 140 ASP A O 1
ATOM 1144 N N . LEU A 1 141 ? 8.325 18.599 1.262 1.00 83.56 141 LEU A N 1
ATOM 1145 C CA . LEU A 1 141 ? 8.048 18.758 -0.170 1.00 83.56 141 LEU A CA 1
ATOM 1146 C C . LEU A 1 141 ? 8.675 20.021 -0.776 1.00 83.56 141 LEU A C 1
ATOM 1148 O O . LEU A 1 141 ? 9.173 19.973 -1.895 1.00 83.56 141 LEU A O 1
ATOM 1152 N N . GLU A 1 142 ? 8.688 21.134 -0.047 1.00 90.06 142 GLU A N 1
ATOM 1153 C CA . GLU A 1 142 ? 9.262 22.405 -0.505 1.00 90.06 142 GLU A CA 1
ATOM 1154 C C . GLU A 1 142 ? 10.796 22.331 -0.555 1.00 90.06 142 GLU A C 1
ATOM 1156 O O . GLU A 1 142 ? 11.427 22.865 -1.467 1.00 90.06 142 GLU A O 1
ATOM 1161 N N . GLN A 1 143 ? 11.401 21.578 0.371 1.00 90.75 143 GLN A N 1
ATOM 1162 C CA . GLN A 1 143 ? 12.835 21.275 0.338 1.00 90.75 143 GLN A CA 1
ATOM 1163 C C . GLN A 1 143 ? 13.198 20.391 -0.861 1.00 90.75 143 GLN A C 1
ATOM 1165 O O . GLN A 1 143 ? 14.190 20.657 -1.542 1.00 90.75 143 GLN A O 1
ATOM 1170 N N . LEU A 1 144 ? 12.383 19.371 -1.153 1.00 91.12 144 LEU A N 1
ATOM 1171 C CA . LEU A 1 144 ? 12.574 18.505 -2.319 1.00 91.12 144 LEU A CA 1
ATOM 1172 C C . LEU A 1 144 ? 12.400 19.274 -3.639 1.00 91.12 144 LEU A C 1
ATOM 1174 O O . LEU A 1 144 ? 13.189 19.080 -4.563 1.00 91.12 144 LEU A O 1
ATOM 1178 N N . GLU A 1 145 ? 11.428 20.186 -3.731 1.00 92.62 145 GLU A N 1
ATOM 1179 C CA . GLU A 1 145 ? 11.279 21.069 -4.896 1.00 92.62 145 GLU A CA 1
ATOM 1180 C C . GLU A 1 145 ? 12.483 21.998 -5.084 1.00 92.62 145 GLU A C 1
ATOM 1182 O O . GLU A 1 145 ? 12.925 22.206 -6.216 1.00 92.62 145 GLU A O 1
ATOM 1187 N N . GLY A 1 146 ? 13.045 22.529 -3.993 1.00 94.62 146 GLY A N 1
ATOM 1188 C CA . GLY A 1 146 ? 14.277 23.318 -4.033 1.00 94.62 146 GLY A CA 1
ATOM 1189 C C . GLY A 1 146 ? 15.455 22.518 -4.592 1.00 94.62 146 GLY A C 1
ATOM 1190 O O . GLY A 1 146 ? 16.092 22.946 -5.554 1.00 94.62 146 GLY A O 1
ATOM 1191 N N . GLN A 1 147 ? 15.679 21.312 -4.062 1.00 94.50 147 GLN A N 1
ATOM 1192 C CA . GLN A 1 147 ? 16.749 20.419 -4.520 1.00 94.50 147 GLN A CA 1
ATOM 1193 C C . GLN A 1 147 ? 16.613 20.052 -6.003 1.00 94.50 147 GLN A C 1
ATOM 1195 O O . GLN A 1 147 ? 17.605 20.017 -6.729 1.00 94.50 147 GLN A O 1
ATOM 1200 N N . LEU A 1 148 ? 15.389 19.814 -6.480 1.00 95.75 148 LEU A N 1
ATOM 1201 C CA . LEU A 1 148 ? 15.144 19.513 -7.892 1.00 95.75 148 LEU A CA 1
ATOM 1202 C C . LEU A 1 148 ? 15.440 20.709 -8.806 1.00 95.75 148 LEU A C 1
ATOM 1204 O O . LEU A 1 148 ? 16.019 20.518 -9.875 1.00 95.75 148 LEU A O 1
ATOM 1208 N N . ARG A 1 149 ? 15.107 21.937 -8.387 1.00 95.94 149 ARG A N 1
ATOM 1209 C CA . ARG A 1 149 ? 15.434 23.156 -9.151 1.00 95.94 149 ARG A CA 1
ATOM 1210 C C . ARG A 1 149 ? 16.937 23.388 -9.263 1.00 95.94 149 ARG A C 1
ATOM 1212 O O . ARG A 1 149 ? 17.404 23.837 -10.309 1.00 95.94 149 ARG A O 1
ATOM 1219 N N . ASP A 1 150 ? 17.686 23.090 -8.207 1.00 95.94 150 ASP A N 1
ATOM 1220 C CA . ASP A 1 150 ? 19.142 23.233 -8.213 1.00 95.94 150 ASP A CA 1
ATOM 1221 C C . ASP A 1 150 ? 19.793 22.233 -9.178 1.00 95.94 150 ASP A C 1
ATOM 1223 O O . ASP A 1 150 ? 20.619 22.624 -10.005 1.00 95.94 150 ASP A O 1
ATOM 1227 N N . ILE A 1 151 ? 19.334 20.976 -9.168 1.00 95.06 151 ILE A N 1
ATOM 1228 C CA . ILE A 1 151 ? 19.767 19.944 -10.124 1.00 95.06 151 ILE A CA 1
ATOM 1229 C C . ILE A 1 151 ? 19.435 20.354 -11.568 1.00 95.06 151 ILE A C 1
ATOM 1231 O O . ILE A 1 151 ? 20.247 20.175 -12.477 1.00 95.06 151 ILE A O 1
ATOM 1235 N N . GLU A 1 152 ? 18.251 20.921 -11.804 1.00 94.94 152 GLU A N 1
ATOM 1236 C CA . GLU A 1 152 ? 17.828 21.351 -13.140 1.00 94.94 152 GLU A CA 1
ATOM 1237 C C . GLU A 1 152 ? 18.696 22.497 -13.686 1.00 94.94 152 GLU A C 1
ATOM 1239 O O . GLU A 1 152 ? 19.058 22.496 -14.865 1.00 94.94 152 GLU A O 1
ATOM 1244 N N . ARG A 1 153 ? 19.103 23.440 -12.826 1.00 94.62 153 ARG A N 1
ATOM 1245 C CA . ARG A 1 153 ? 20.047 24.509 -13.191 1.00 94.62 153 ARG A CA 1
ATOM 1246 C C . ARG A 1 153 ? 21.432 23.969 -13.520 1.00 94.62 153 ARG A C 1
ATOM 1248 O O . ARG A 1 153 ? 22.032 24.403 -14.502 1.00 94.62 153 ARG A O 1
ATOM 1255 N N . GLU A 1 154 ? 21.930 23.028 -12.725 1.00 93.62 154 GLU A N 1
ATOM 1256 C CA . GLU A 1 154 ? 23.246 22.421 -12.939 1.00 93.62 154 GLU A CA 1
ATOM 1257 C C . GLU A 1 154 ? 23.288 21.642 -14.265 1.00 93.62 154 GLU A C 1
ATOM 1259 O O . GLU A 1 154 ? 24.238 21.759 -15.040 1.00 93.62 154 GLU A O 1
ATOM 1264 N N . LEU A 1 155 ? 22.200 20.940 -14.598 1.00 90.88 155 LEU A N 1
ATOM 1265 C CA . LEU A 1 155 ? 22.050 20.240 -15.875 1.00 90.88 155 LEU A CA 1
ATOM 1266 C C . LEU A 1 155 ? 21.877 21.180 -17.075 1.00 90.88 155 LEU A C 1
ATOM 1268 O O . LEU A 1 155 ? 22.364 20.861 -18.160 1.00 90.88 155 LEU A O 1
ATOM 1272 N N . GLN A 1 156 ? 21.218 22.332 -16.913 1.00 90.56 156 GLN A N 1
ATOM 1273 C CA . GLN A 1 156 ? 21.136 23.340 -17.977 1.00 90.56 156 GLN A CA 1
ATOM 1274 C C . GLN A 1 156 ? 22.497 23.972 -18.292 1.00 90.56 156 GLN A C 1
ATOM 1276 O O . GLN A 1 156 ? 22.742 24.301 -19.448 1.00 90.56 156 GLN A O 1
ATOM 1281 N N . GLY A 1 157 ? 23.383 24.112 -17.302 1.00 82.31 157 GLY A N 1
ATOM 1282 C CA . GLY A 1 157 ? 24.742 24.632 -17.502 1.00 82.31 157 GLY A CA 1
ATOM 1283 C C . GLY A 1 157 ? 25.714 23.650 -18.170 1.00 82.31 157 GLY A C 1
ATOM 1284 O O . GLY A 1 157 ? 26.764 24.067 -18.651 1.00 82.31 157 GLY A O 1
ATOM 1285 N N . LEU A 1 158 ? 25.373 22.359 -18.212 1.00 77.31 158 LEU A N 1
ATOM 1286 C CA . LEU A 1 158 ? 26.153 21.302 -18.872 1.00 77.31 158 LEU A CA 1
ATOM 1287 C C . LEU A 1 158 ? 25.733 21.059 -20.334 1.00 77.31 158 LEU A C 1
ATOM 1289 O O . LEU A 1 158 ? 26.237 20.126 -20.966 1.00 77.31 158 LEU A O 1
ATOM 1293 N N . ARG A 1 159 ? 24.805 21.866 -20.859 1.00 52.22 159 ARG A N 1
ATOM 1294 C CA . ARG A 1 159 ? 24.261 21.771 -22.217 1.00 52.22 159 ARG A CA 1
ATOM 1295 C C . ARG A 1 159 ? 24.770 22.899 -23.105 1.00 52.22 159 ARG A C 1
ATOM 1297 O O . ARG A 1 159 ? 25.001 22.605 -24.298 1.00 52.22 159 ARG A O 1
#

Secondary structure (DSSP, 8-state):
-----------------------------------S-HHHHHHHHHHHHHHHHHHHHHHHHHHHHHHHHHHHHHHHHHHHHHHHHHIIIIIHHHS---------GGGGG-SPPP-------------PPPP----PPPPHHHHHHHHHHHHHHHHHHT-

pLDDT: mean 77.94, std 18.23, range [44.03, 98.5]

Foldseek 3Di:
DDDDDDDDDDDDPPDPPDPPPPDPPPPDPPDDDDDPCPPVVVVVVVVVVVVVVVVVVVVVVVVVVVVVVVVVVVVVVVVVVVVVCCCVPPVVVVDPPDPPPPPPPVVVVPPDDPPDDDDDDDDDDDDDDDDDDDPDDQPPVNVVVVVVVVVVVVVVVVD